Protein AF-A0A662TY19-F1 (afdb_monomer_lite)

Secondary structure (DSSP, 8-state):
--EEEEEESSHHHHHHHHHHHHHTT-EEEEEE--SS-HHHHHHHHHHHHHTT-SEEEEEEE-SS--HHHHHHHHHHHHHHH--TTEEEEEESS-HHHHHHT-HHHHHT--

Sequence (110 aa):
MRRIGFVVEEPSDEKIISEIVRRLGVQPDMRVVRGKNDRKIRVFAEMLLEGGCEKVVVVKDGDCLELEDVEEERNKIRSRLGLQGVEVCVVVDEIEAWLLADEKAISNYV

Foldseek 3Di:
DAEEEEEEADPVCVVLVCVVCVVVVYDYHYDYHHDDDLVVSLVVQVVSVVVPHQAYEYEEEQCQDDPVCQVVVQVVSCVSSVDPRYGYHYDNHDSVVVLVVDPVSVVPPD

pLDDT: mean 85.92, std 10.93, range [48.53, 96.75]

Radius of gyration: 14.12 Å; chains: 1; bounding box: 33×30×39 Å

Structure (mmCIF, N/CA/C/O backbone):
data_AF-A0A662TY19-F1
#
_entry.id   AF-A0A662TY19-F1
#
loop_
_atom_site.group_PDB
_atom_site.id
_atom_site.type_symbol
_atom_site.label_atom_id
_atom_site.label_alt_id
_atom_site.label_comp_id
_atom_site.label_asym_id
_atom_site.label_entity_id
_atom_site.label_seq_id
_atom_site.pdbx_PDB_ins_code
_atom_site.Cartn_x
_atom_site.Cartn_y
_atom_site.Cartn_z
_atom_site.occupancy
_atom_site.B_iso_or_equiv
_atom_site.auth_seq_id
_atom_site.auth_comp_id
_atom_site.auth_asym_id
_atom_site.auth_atom_id
_atom_site.pdbx_PDB_model_num
ATOM 1 N N . MET A 1 1 ? -22.075 0.996 1.502 1.00 60.50 1 MET A N 1
ATOM 2 C CA . MET A 1 1 ? -20.887 0.816 0.638 1.00 60.50 1 MET A CA 1
ATOM 3 C C . MET A 1 1 ? -19.717 0.474 1.531 1.00 60.50 1 MET A C 1
ATOM 5 O O . MET A 1 1 ? -19.623 1.074 2.595 1.00 60.50 1 MET A O 1
ATOM 9 N N . ARG A 1 2 ? -18.877 -0.481 1.125 1.00 72.94 2 ARG A N 1
ATOM 10 C CA . ARG A 1 2 ? -17.661 -0.813 1.874 1.00 72.94 2 ARG A CA 1
ATOM 11 C C . ARG A 1 2 ? -16.633 0.293 1.661 1.00 72.94 2 ARG A C 1
ATOM 13 O O . ARG A 1 2 ? -16.363 0.640 0.512 1.00 72.94 2 ARG A O 1
ATOM 20 N N . ARG A 1 3 ? -16.100 0.852 2.746 1.00 87.38 3 ARG A N 1
ATOM 21 C CA . ARG A 1 3 ? -15.014 1.840 2.697 1.00 87.38 3 ARG A CA 1
ATOM 22 C C . ARG A 1 3 ? -13.682 1.117 2.788 1.00 87.38 3 ARG A C 1
ATOM 24 O O . ARG A 1 3 ? -13.454 0.376 3.746 1.00 87.38 3 ARG A O 1
ATOM 31 N N . ILE A 1 4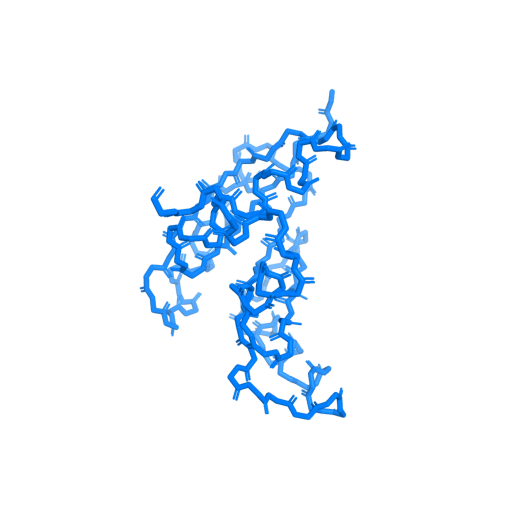 ? -12.834 1.318 1.785 1.00 94.06 4 ILE A N 1
ATOM 32 C CA . ILE A 1 4 ? -11.485 0.757 1.745 1.00 94.06 4 ILE A CA 1
ATOM 33 C C . ILE A 1 4 ? -10.506 1.923 1.807 1.00 94.06 4 ILE A C 1
ATOM 35 O O . ILE A 1 4 ? -10.572 2.844 0.993 1.00 94.06 4 ILE A O 1
ATOM 39 N N . GLY A 1 5 ? -9.623 1.883 2.798 1.00 96.44 5 GLY A N 1
ATOM 40 C CA . GLY A 1 5 ? -8.554 2.857 2.939 1.00 96.44 5 GLY A CA 1
ATOM 41 C C . GLY A 1 5 ? -7.356 2.466 2.086 1.00 96.44 5 GLY A C 1
ATOM 42 O O . GLY A 1 5 ? -7.053 1.283 1.950 1.00 96.44 5 GLY A O 1
ATOM 43 N N . PHE A 1 6 ? -6.653 3.448 1.545 1.00 96.56 6 PHE A N 1
ATOM 44 C CA . PHE A 1 6 ? -5.425 3.230 0.794 1.00 96.56 6 PHE A CA 1
ATOM 45 C C . PHE A 1 6 ? -4.321 4.129 1.330 1.00 96.56 6 PHE A C 1
ATOM 47 O O . PHE A 1 6 ? -4.542 5.313 1.595 1.00 96.56 6 PHE A O 1
ATOM 54 N N . VAL A 1 7 ? -3.128 3.562 1.474 1.00 96.19 7 VAL A N 1
ATOM 55 C CA . VAL A 1 7 ? -1.905 4.304 1.781 1.00 96.19 7 VAL A CA 1
ATOM 56 C C . VAL A 1 7 ? -0.938 4.094 0.624 1.00 96.19 7 VAL A C 1
ATOM 58 O O . VAL A 1 7 ? -0.593 2.951 0.342 1.00 96.19 7 VAL A O 1
ATOM 61 N N . VAL A 1 8 ? -0.535 5.171 -0.041 1.00 94.12 8 VAL A N 1
ATOM 62 C CA . VAL A 1 8 ? 0.323 5.149 -1.242 1.00 94.12 8 VAL A CA 1
ATOM 63 C C . VAL A 1 8 ? 1.556 6.035 -1.046 1.00 94.12 8 VAL A C 1
ATOM 65 O O . VAL A 1 8 ? 1.556 6.865 -0.129 1.00 94.12 8 VAL A O 1
ATOM 68 N N . GLU A 1 9 ? 2.607 5.869 -1.850 1.00 89.81 9 GLU A N 1
ATOM 69 C CA . GLU A 1 9 ? 3.877 6.582 -1.648 1.00 89.81 9 GLU A CA 1
ATOM 70 C C . GLU A 1 9 ? 3.840 7.988 -2.259 1.00 89.81 9 GLU A C 1
ATOM 72 O O . GLU A 1 9 ? 4.238 8.975 -1.622 1.00 89.81 9 GLU A O 1
ATOM 77 N N . GLU A 1 10 ? 3.269 8.100 -3.455 1.00 87.69 10 GLU A N 1
ATOM 78 C CA . GLU A 1 10 ? 3.322 9.314 -4.258 1.00 87.69 10 GLU A CA 1
ATOM 79 C C . GLU A 1 10 ? 1.937 9.866 -4.652 1.00 87.69 10 GLU A C 1
ATOM 81 O O . GLU A 1 10 ? 0.923 9.162 -4.658 1.00 87.69 10 GLU A O 1
ATOM 86 N N . PRO A 1 11 ? 1.834 11.175 -4.965 1.00 87.75 11 PRO A N 1
ATOM 87 C CA . PRO A 1 11 ? 0.592 11.753 -5.482 1.00 87.75 11 PRO A CA 1
ATOM 88 C C . PRO A 1 11 ? 0.157 11.189 -6.847 1.00 87.75 11 PRO A C 1
ATOM 90 O O . PRO A 1 11 ? -1.017 11.300 -7.206 1.00 87.75 11 PRO A O 1
ATOM 93 N N . SER A 1 12 ? 1.087 10.656 -7.640 1.00 86.00 12 SER A N 1
ATOM 94 C CA . SER A 1 12 ? 0.816 9.933 -8.890 1.00 86.00 12 SER A CA 1
ATOM 95 C C . SER A 1 12 ? 0.063 8.636 -8.605 1.00 86.00 12 SER A C 1
ATOM 97 O O . SER A 1 12 ? -1.029 8.451 -9.152 1.00 86.00 12 SER A O 1
ATOM 99 N N . ASP A 1 13 ? 0.559 7.820 -7.673 1.00 88.75 13 ASP A N 1
ATOM 100 C CA . ASP A 1 13 ? -0.108 6.603 -7.195 1.00 88.75 13 ASP A CA 1
ATOM 101 C C . ASP A 1 13 ? -1.537 6.885 -6.759 1.00 88.75 13 ASP A C 1
ATOM 103 O O . ASP A 1 13 ? -2.459 6.141 -7.090 1.00 88.75 13 ASP A O 1
ATOM 107 N N . GLU A 1 14 ? -1.747 7.990 -6.033 1.00 91.69 14 GLU A N 1
ATOM 108 C CA . GLU A 1 14 ? -3.075 8.365 -5.559 1.00 91.69 14 GLU A CA 1
ATOM 109 C C . GLU A 1 14 ? -4.058 8.489 -6.724 1.00 91.69 14 GLU A C 1
ATOM 111 O O . GLU A 1 14 ? -5.168 7.958 -6.665 1.00 91.69 14 GLU A O 1
ATOM 116 N N . LYS A 1 15 ? -3.651 9.166 -7.800 1.00 88.25 15 LYS A N 1
ATOM 117 C CA . LYS A 1 15 ? -4.495 9.356 -8.983 1.00 88.25 15 LYS A CA 1
ATOM 118 C C . LYS A 1 15 ? -4.772 8.030 -9.684 1.00 88.25 15 LYS A C 1
ATOM 120 O O . LYS A 1 15 ? -5.921 7.770 -10.039 1.00 88.25 15 LYS A O 1
ATOM 125 N N . ILE A 1 16 ? -3.744 7.200 -9.857 1.00 87.56 16 ILE A N 1
ATOM 126 C CA . ILE A 1 16 ? -3.836 5.923 -10.576 1.00 87.56 16 ILE A CA 1
ATOM 127 C C . ILE A 1 16 ? -4.728 4.946 -9.808 1.00 87.56 16 ILE A C 1
ATOM 129 O O . ILE A 1 16 ? -5.714 4.440 -10.347 1.00 87.56 16 ILE A O 1
ATOM 133 N N . ILE A 1 17 ? -4.440 4.742 -8.523 1.00 90.19 17 ILE A N 1
ATOM 134 C CA . ILE A 1 17 ? -5.212 3.859 -7.648 1.00 90.19 17 ILE A CA 1
ATOM 135 C C . ILE A 1 17 ? -6.647 4.370 -7.498 1.00 90.19 17 ILE A C 1
ATOM 137 O O . ILE A 1 17 ? -7.581 3.575 -7.591 1.00 90.19 17 ILE A O 1
ATOM 141 N N . SER A 1 18 ? -6.859 5.680 -7.338 1.00 90.12 18 SER A N 1
ATOM 142 C CA . SER A 1 18 ? -8.210 6.248 -7.257 1.00 90.12 18 SER A CA 1
ATOM 143 C C . SER A 1 18 ? -9.029 5.952 -8.515 1.00 90.12 18 SER A C 1
ATOM 145 O O . SER A 1 18 ? -10.171 5.508 -8.403 1.00 90.12 18 SER A O 1
ATOM 147 N N . GLU A 1 19 ? -8.456 6.105 -9.712 1.00 88.38 19 GLU A N 1
ATOM 148 C CA . GLU A 1 19 ? -9.150 5.790 -10.967 1.00 88.38 19 GLU A CA 1
ATOM 149 C C . GLU A 1 19 ? -9.482 4.293 -11.085 1.00 88.38 19 GLU A C 1
ATOM 151 O O . GLU A 1 19 ? -10.628 3.937 -11.377 1.00 88.38 19 GLU A O 1
ATOM 156 N N . ILE A 1 20 ? -8.522 3.406 -10.792 1.00 87.56 20 ILE A N 1
ATOM 157 C CA . ILE A 1 20 ? -8.732 1.947 -10.815 1.00 87.56 20 ILE A CA 1
ATOM 158 C C . ILE A 1 20 ? -9.867 1.560 -9.861 1.00 87.56 20 ILE A C 1
ATOM 160 O O . ILE A 1 20 ? -10.826 0.889 -10.246 1.00 87.56 20 ILE A O 1
ATOM 164 N N . VAL A 1 21 ? -9.790 2.016 -8.613 1.00 89.38 21 VAL A N 1
ATOM 165 C CA . VAL A 1 21 ? -10.732 1.653 -7.549 1.00 89.38 21 VAL A CA 1
ATOM 166 C C . VAL A 1 21 ? -12.128 2.224 -7.827 1.00 89.38 21 VAL A C 1
ATOM 168 O O . VAL A 1 21 ? -13.129 1.534 -7.610 1.00 89.38 21 VAL A O 1
ATOM 171 N N . ARG A 1 22 ? -12.219 3.432 -8.401 1.00 85.56 22 ARG A N 1
ATOM 172 C CA . ARG A 1 22 ? -13.496 4.018 -8.842 1.00 85.56 22 ARG A CA 1
ATOM 173 C C . ARG A 1 22 ? -14.146 3.219 -9.966 1.00 85.56 22 ARG A C 1
ATOM 175 O O . ARG A 1 22 ? -15.358 3.010 -9.912 1.00 85.56 22 ARG A O 1
ATOM 182 N N . ARG A 1 23 ? -13.379 2.729 -10.948 1.00 87.44 23 ARG A N 1
ATOM 183 C CA . ARG A 1 23 ? -13.908 1.849 -12.013 1.00 87.44 23 ARG A CA 1
ATOM 184 C C . ARG A 1 23 ? -14.431 0.521 -11.474 1.00 87.44 23 ARG A C 1
ATOM 186 O O . ARG A 1 23 ? -15.360 -0.040 -12.046 1.00 87.44 23 ARG A O 1
ATOM 193 N N . LEU A 1 24 ? -13.886 0.055 -10.352 1.00 88.00 24 LEU A N 1
ATOM 194 C CA . LEU A 1 24 ? -14.366 -1.124 -9.630 1.00 88.00 24 LEU A CA 1
ATOM 195 C C . LEU A 1 24 ? -15.580 -0.838 -8.722 1.00 88.00 24 LEU A C 1
ATOM 197 O O . LEU A 1 24 ? -16.059 -1.743 -8.041 1.00 88.00 24 LEU A O 1
ATOM 201 N N . GLY A 1 25 ? -16.097 0.397 -8.696 1.00 87.44 25 GLY A N 1
ATOM 202 C CA . GLY A 1 25 ? -17.263 0.777 -7.890 1.00 87.44 25 GLY A CA 1
ATOM 203 C C . GLY A 1 25 ? -16.981 0.885 -6.387 1.00 87.44 25 GLY A C 1
ATOM 204 O O . GLY A 1 25 ? -17.910 0.852 -5.578 1.00 87.44 25 GLY A O 1
ATOM 205 N N . VAL A 1 26 ? -15.710 1.003 -6.000 1.00 87.88 26 VAL A N 1
ATOM 206 C CA . VAL A 1 26 ? -15.278 1.166 -4.609 1.00 87.88 26 VAL A CA 1
ATOM 207 C C . VAL A 1 26 ? -14.994 2.644 -4.341 1.00 87.88 26 VAL A C 1
ATOM 209 O O . VAL A 1 26 ? -14.485 3.360 -5.201 1.00 87.88 26 VAL A O 1
ATOM 212 N N . GLN A 1 27 ? -15.333 3.114 -3.138 1.00 85.69 27 GLN A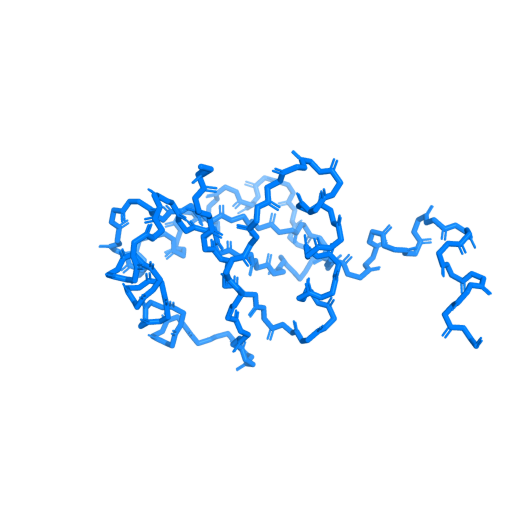 N 1
ATOM 213 C CA . GLN A 1 27 ? -14.994 4.461 -2.683 1.00 85.69 27 GLN A CA 1
ATOM 214 C C . GLN A 1 27 ? -13.692 4.409 -1.867 1.00 85.69 27 GLN A C 1
ATOM 216 O O . GLN A 1 27 ? -13.711 3.835 -0.772 1.00 85.69 27 GLN A O 1
ATOM 221 N N . PRO A 1 28 ? -12.579 4.961 -2.385 1.00 91.62 28 PRO A N 1
ATOM 222 C CA . PRO A 1 28 ? -11.305 4.948 -1.681 1.00 91.62 28 PRO A CA 1
ATOM 223 C C . PRO A 1 28 ? -11.185 6.104 -0.677 1.00 91.62 28 PRO A C 1
ATOM 225 O O . PRO A 1 28 ? -11.482 7.250 -1.015 1.00 91.62 28 PRO A O 1
ATOM 228 N N . ASP A 1 29 ? -10.666 5.815 0.518 1.00 95.12 29 ASP A N 1
ATOM 229 C CA . ASP A 1 29 ? -10.150 6.828 1.448 1.00 95.12 29 ASP A CA 1
ATOM 230 C C . ASP A 1 29 ? -8.614 6.862 1.346 1.00 95.12 29 ASP A C 1
ATOM 232 O O . ASP A 1 29 ? -7.932 5.962 1.836 1.00 95.12 29 ASP A O 1
ATOM 236 N N . MET A 1 30 ? -8.061 7.883 0.686 1.00 95.31 30 MET A N 1
ATOM 237 C CA . MET A 1 30 ? -6.636 7.936 0.324 1.00 95.31 30 MET A CA 1
ATOM 238 C C . MET A 1 30 ? -5.770 8.654 1.372 1.00 95.31 30 MET A C 1
ATOM 240 O O . MET A 1 30 ? -6.148 9.687 1.938 1.00 95.31 30 MET A O 1
ATOM 244 N N . ARG A 1 31 ? -4.553 8.144 1.585 1.00 96.25 31 ARG A N 1
ATOM 245 C CA . ARG A 1 31 ? -3.460 8.805 2.310 1.00 96.25 31 ARG A CA 1
ATOM 246 C C . ARG A 1 31 ? -2.162 8.657 1.524 1.00 96.25 31 ARG A C 1
ATOM 248 O O . ARG A 1 31 ? -1.777 7.550 1.176 1.00 96.25 31 ARG A O 1
ATOM 255 N N . VAL A 1 32 ? -1.467 9.769 1.302 1.00 94.06 32 VAL A N 1
ATOM 256 C CA . VAL A 1 32 ? -0.168 9.784 0.615 1.00 94.06 32 VAL A CA 1
ATOM 257 C C . VAL A 1 32 ? 0.955 9.919 1.637 1.00 94.06 32 VAL A C 1
ATOM 259 O O . VAL A 1 32 ? 0.925 10.809 2.495 1.00 94.06 32 VAL A O 1
ATOM 262 N N . VAL A 1 33 ? 1.962 9.054 1.540 1.00 91.06 33 VAL A N 1
ATOM 263 C CA . VAL A 1 33 ? 3.144 9.039 2.403 1.00 91.06 33 VAL A CA 1
ATOM 264 C C . VAL A 1 33 ? 4.389 9.183 1.560 1.00 91.06 33 VAL A C 1
ATOM 266 O O . VAL A 1 33 ? 4.951 8.204 1.096 1.00 91.06 33 VAL A O 1
ATOM 269 N N . ARG A 1 34 ? 4.889 10.415 1.461 1.00 81.56 34 ARG A N 1
ATOM 270 C CA . ARG A 1 34 ? 6.153 10.661 0.765 1.00 81.56 34 ARG A CA 1
ATOM 271 C C . ARG A 1 34 ? 7.300 9.899 1.435 1.00 81.56 34 ARG A C 1
ATOM 273 O O . ARG A 1 34 ? 7.636 10.181 2.595 1.00 81.56 34 ARG A O 1
ATOM 280 N N . GLY A 1 35 ? 7.910 9.002 0.667 1.00 71.62 35 GLY A N 1
ATOM 281 C CA . GLY A 1 35 ? 9.065 8.193 1.042 1.00 71.62 35 GLY A CA 1
ATOM 282 C C . GLY A 1 35 ? 8.740 6.947 1.873 1.00 71.62 35 GLY A C 1
ATOM 283 O O . GLY A 1 35 ? 7.665 6.793 2.452 1.00 71.62 35 GLY A O 1
ATOM 284 N N . LYS A 1 36 ? 9.742 6.072 2.005 1.00 73.50 36 LYS A N 1
ATOM 285 C CA . LYS A 1 36 ? 9.639 4.737 2.619 1.00 73.50 36 LYS A CA 1
ATOM 286 C C . LYS A 1 36 ? 9.631 4.786 4.154 1.00 73.50 36 LYS A C 1
ATOM 288 O O . LYS A 1 36 ? 10.556 4.329 4.819 1.00 73.50 36 LYS A O 1
ATOM 293 N N . ASN A 1 37 ? 8.600 5.403 4.738 1.00 87.06 37 ASN A N 1
ATOM 294 C CA . ASN A 1 37 ? 8.470 5.574 6.188 1.00 87.06 37 ASN A CA 1
ATOM 295 C C . ASN A 1 37 ? 7.358 4.697 6.781 1.00 87.06 37 ASN A C 1
ATOM 297 O O . ASN A 1 37 ? 6.214 5.135 6.939 1.00 87.06 37 ASN A O 1
ATOM 301 N N . ASP A 1 38 ? 7.730 3.485 7.192 1.00 88.31 38 ASP A N 1
ATOM 302 C CA . ASP A 1 38 ? 6.821 2.480 7.763 1.00 88.31 38 ASP A CA 1
ATOM 303 C C . ASP A 1 38 ? 6.044 2.998 8.983 1.00 88.31 38 ASP A C 1
ATOM 305 O O . ASP A 1 38 ? 4.870 2.676 9.165 1.00 88.31 38 ASP A O 1
ATOM 309 N N . ARG A 1 39 ? 6.647 3.879 9.796 1.00 91.06 39 ARG A N 1
ATOM 310 C CA . ARG A 1 39 ? 5.967 4.481 10.952 1.00 91.06 39 ARG A CA 1
ATOM 311 C C . ARG A 1 39 ? 4.817 5.391 10.523 1.00 91.06 39 ARG A C 1
ATOM 313 O O . ARG A 1 39 ? 3.754 5.345 11.134 1.00 91.06 39 ARG A O 1
ATOM 320 N N . LYS A 1 40 ? 5.015 6.223 9.497 1.00 92.31 40 LYS A N 1
ATOM 321 C CA . LYS A 1 40 ? 3.946 7.088 8.970 1.00 92.31 40 LYS A CA 1
ATOM 322 C C . LYS A 1 40 ? 2.846 6.270 8.306 1.00 92.31 40 LYS A C 1
ATOM 324 O O . LYS A 1 40 ? 1.675 6.556 8.528 1.00 92.31 40 LYS A O 1
ATOM 329 N N . ILE A 1 41 ? 3.226 5.247 7.542 1.00 94.12 41 ILE A N 1
ATOM 330 C CA . ILE A 1 41 ? 2.278 4.326 6.903 1.00 94.12 41 ILE A CA 1
ATOM 331 C C . ILE A 1 41 ? 1.393 3.676 7.956 1.00 94.12 41 ILE A C 1
ATOM 333 O O . ILE A 1 41 ? 0.172 3.700 7.829 1.00 94.12 41 ILE A O 1
ATOM 337 N N . ARG A 1 42 ? 2.003 3.169 9.031 1.00 95.00 42 ARG A N 1
ATOM 338 C CA . ARG A 1 42 ? 1.275 2.579 10.149 1.00 95.00 42 ARG A CA 1
ATOM 339 C C . ARG A 1 42 ? 0.270 3.555 10.764 1.00 95.00 42 ARG A C 1
ATOM 341 O O . ARG A 1 42 ? -0.891 3.193 10.899 1.00 95.00 42 ARG A O 1
ATOM 348 N N . VAL A 1 43 ? 0.691 4.782 11.084 1.00 95.62 43 VAL A N 1
ATOM 349 C CA . VAL A 1 43 ? -0.200 5.803 11.670 1.00 95.62 43 VAL A CA 1
ATOM 350 C C . VAL A 1 43 ? -1.387 6.090 10.751 1.00 95.62 43 VAL A C 1
ATOM 352 O O . VAL A 1 43 ? -2.524 6.144 11.206 1.00 95.62 43 VAL A O 1
ATOM 355 N N . PHE A 1 44 ? -1.156 6.244 9.447 1.00 96.31 44 PHE A N 1
ATOM 356 C CA . PHE A 1 44 ? -2.254 6.489 8.517 1.00 96.31 44 PHE A CA 1
ATOM 357 C C . PHE A 1 44 ? -3.175 5.285 8.345 1.00 96.31 44 PHE A C 1
ATOM 359 O O . PHE A 1 44 ? -4.385 5.475 8.235 1.00 96.31 44 PHE A O 1
ATOM 366 N N . ALA A 1 45 ? -2.636 4.067 8.359 1.00 95.81 45 ALA A N 1
ATOM 367 C CA . ALA A 1 45 ? -3.442 2.856 8.331 1.00 95.81 45 ALA A CA 1
ATOM 368 C C . ALA A 1 45 ? -4.330 2.740 9.583 1.00 95.81 45 ALA A C 1
ATOM 370 O O . ALA A 1 45 ? -5.525 2.488 9.447 1.00 95.81 45 ALA A O 1
ATOM 371 N N . GLU A 1 46 ? -3.788 3.008 10.776 1.00 96.50 46 GLU A N 1
ATOM 372 C CA . GLU A 1 46 ? -4.560 3.084 12.028 1.00 96.50 46 GLU A CA 1
ATOM 373 C C . GLU A 1 46 ? -5.677 4.137 11.918 1.00 96.50 46 GLU A C 1
ATOM 375 O O . GLU A 1 46 ? -6.843 3.812 12.128 1.00 96.50 46 GLU A O 1
ATOM 380 N N . MET A 1 47 ? -5.362 5.358 11.468 1.00 96.62 47 MET A N 1
ATOM 381 C CA . MET A 1 47 ? -6.360 6.424 11.286 1.00 96.62 47 MET A CA 1
ATOM 382 C C . MET A 1 47 ? -7.484 6.046 10.309 1.00 96.62 47 MET A C 1
ATOM 384 O O . MET A 1 47 ? -8.630 6.453 10.496 1.00 96.62 47 MET A O 1
ATOM 388 N N . LEU A 1 48 ? -7.173 5.315 9.235 1.00 96.75 48 LEU A N 1
ATOM 389 C CA . LEU A 1 48 ? -8.168 4.872 8.256 1.00 96.75 48 LEU A CA 1
ATOM 390 C C . LEU A 1 48 ? -9.092 3.797 8.842 1.00 96.75 48 LEU A C 1
ATOM 392 O O . LEU A 1 48 ? -10.308 3.868 8.643 1.00 96.75 48 LEU A O 1
ATOM 396 N N . LEU A 1 49 ? -8.533 2.842 9.592 1.00 95.31 49 LEU A N 1
ATOM 397 C CA . LEU A 1 49 ? -9.295 1.811 10.302 1.00 95.31 49 LEU A CA 1
ATOM 398 C C . LEU A 1 49 ? -10.207 2.432 11.371 1.00 95.31 49 LEU A C 1
ATOM 400 O O . LEU A 1 49 ? -11.410 2.180 11.373 1.00 95.31 49 LEU A O 1
ATOM 404 N N . GLU A 1 50 ? -9.668 3.306 12.224 1.00 95.56 50 GLU A N 1
ATOM 405 C CA . GLU A 1 50 ? -10.433 4.045 13.242 1.00 95.56 50 GLU A CA 1
ATOM 406 C C . GLU A 1 50 ? -11.500 4.951 12.618 1.00 95.56 50 GLU A C 1
ATOM 408 O O . GLU A 1 50 ? -12.587 5.129 13.167 1.00 95.56 50 GLU A O 1
ATOM 413 N N . GLY A 1 51 ? -11.218 5.482 11.427 1.00 93.88 51 GLY A N 1
ATOM 414 C CA . GLY A 1 51 ? -12.158 6.259 10.633 1.00 93.88 51 GLY A CA 1
ATOM 415 C C . GLY A 1 51 ? -13.310 5.442 10.044 1.00 93.88 51 GLY A C 1
ATOM 416 O O . GLY A 1 51 ? -14.189 6.040 9.421 1.00 93.88 51 GLY A O 1
ATOM 417 N N . GLY A 1 52 ? -13.328 4.115 10.205 1.00 92.62 52 GLY A N 1
ATOM 418 C CA . GLY A 1 52 ? -14.399 3.227 9.748 1.00 92.62 52 GLY A CA 1
ATOM 419 C C . GLY A 1 52 ? -14.149 2.537 8.404 1.00 92.62 52 GLY A C 1
ATOM 420 O O . GLY A 1 52 ? -15.109 2.068 7.791 1.00 92.62 52 GLY A O 1
ATOM 421 N N . CYS A 1 53 ? -12.903 2.479 7.920 1.00 94.25 53 CYS A N 1
ATOM 422 C CA . CYS A 1 53 ? -12.563 1.604 6.795 1.00 94.25 53 CYS A CA 1
ATOM 423 C C . CYS A 1 53 ? -12.601 0.136 7.241 1.00 94.25 53 CYS A C 1
ATOM 425 O O . CYS A 1 53 ? -12.020 -0.221 8.262 1.00 94.25 53 CYS A O 1
ATOM 427 N N . GLU A 1 54 ? -13.234 -0.731 6.449 1.00 91.75 54 GLU A N 1
ATOM 428 C CA . GLU A 1 54 ? -13.305 -2.176 6.732 1.00 91.75 54 GLU A CA 1
ATOM 429 C C . GLU A 1 54 ? -11.958 -2.874 6.503 1.00 91.75 54 GLU A C 1
ATOM 431 O O . GLU A 1 54 ? -11.654 -3.896 7.119 1.00 91.75 54 GLU A O 1
ATOM 436 N N . LYS A 1 55 ? -11.165 -2.329 5.578 1.00 93.69 55 LYS A N 1
ATOM 437 C CA . LYS A 1 55 ? -9.840 -2.814 5.206 1.00 93.69 55 LYS A CA 1
ATOM 438 C C . LYS A 1 55 ? -8.988 -1.637 4.746 1.00 93.69 55 LYS A C 1
ATOM 440 O O . LYS A 1 55 ? -9.514 -0.688 4.160 1.00 93.69 55 LYS A O 1
ATOM 445 N N . VAL A 1 56 ? -7.684 -1.717 4.981 1.00 96.50 56 VAL A N 1
ATOM 446 C CA . VAL A 1 56 ? -6.696 -0.781 4.438 1.00 96.50 56 VAL A CA 1
ATOM 447 C C . VAL A 1 56 ? -5.731 -1.533 3.533 1.00 96.50 56 VAL A C 1
ATOM 449 O O . VAL A 1 56 ? -5.279 -2.622 3.878 1.00 96.50 56 VAL A O 1
ATOM 452 N N . VAL A 1 57 ? -5.414 -0.961 2.377 1.00 96.12 57 VAL A N 1
ATOM 453 C CA . VAL A 1 57 ? -4.402 -1.471 1.451 1.00 96.12 57 VAL A CA 1
ATOM 454 C C . VAL A 1 57 ? -3.237 -0.492 1.429 1.00 96.12 57 VAL A C 1
ATOM 456 O O . VAL A 1 57 ? -3.396 0.674 1.082 1.00 96.12 57 VAL A O 1
ATOM 459 N N . VAL A 1 58 ? -2.060 -0.961 1.819 1.00 95.31 58 VAL A N 1
ATOM 460 C CA . VAL A 1 58 ? -0.808 -0.226 1.651 1.00 95.31 58 VAL A CA 1
ATOM 461 C C . VAL A 1 58 ? -0.231 -0.632 0.307 1.00 95.31 58 VAL A C 1
ATOM 463 O O . VAL A 1 58 ? 0.036 -1.815 0.103 1.00 95.31 58 VAL A O 1
ATOM 466 N N . VAL A 1 59 ? -0.059 0.326 -0.595 1.00 92.88 59 VAL A N 1
ATOM 467 C CA . VAL A 1 59 ? 0.569 0.105 -1.897 1.00 92.88 59 VAL A CA 1
ATOM 468 C C . VAL A 1 59 ? 2.001 0.620 -1.839 1.00 92.88 59 VAL A C 1
ATOM 470 O O . VAL A 1 59 ? 2.255 1.695 -1.294 1.00 92.88 59 VAL A O 1
ATOM 473 N N . LYS A 1 60 ? 2.927 -0.197 -2.329 1.00 88.94 60 LYS A N 1
ATOM 474 C CA . LYS A 1 60 ? 4.366 0.038 -2.295 1.00 88.94 60 LYS A CA 1
ATOM 475 C C . LYS A 1 60 ? 4.970 -0.306 -3.635 1.00 88.94 60 LYS A C 1
ATOM 477 O O . LYS A 1 60 ? 4.657 -1.374 -4.158 1.00 88.94 60 LYS A O 1
ATOM 482 N N . ASP A 1 61 ? 5.863 0.538 -4.118 1.00 86.62 61 ASP A N 1
ATOM 483 C CA . ASP A 1 61 ? 6.696 0.175 -5.251 1.00 86.62 61 ASP A CA 1
ATOM 484 C C . ASP A 1 61 ? 7.747 -0.843 -4.818 1.00 86.62 61 ASP A C 1
ATOM 486 O O . ASP A 1 61 ? 8.240 -0.846 -3.683 1.00 86.62 61 ASP A O 1
ATOM 490 N N . GLY A 1 62 ? 8.017 -1.764 -5.728 1.00 81.00 62 GLY A N 1
ATOM 491 C CA . GLY A 1 62 ? 8.967 -2.844 -5.572 1.00 81.00 62 GLY A CA 1
ATOM 492 C C . GLY A 1 62 ? 10.361 -2.448 -6.028 1.00 81.00 62 GLY A C 1
ATOM 493 O O . GLY A 1 62 ? 11.283 -3.195 -5.763 1.00 81.00 62 GLY A O 1
ATOM 494 N N . ASP A 1 63 ? 10.552 -1.299 -6.681 1.00 81.19 63 ASP A N 1
ATOM 495 C CA . ASP A 1 63 ? 11.849 -0.882 -7.232 1.00 81.19 63 ASP A CA 1
ATOM 496 C C . ASP A 1 63 ? 12.484 -1.952 -8.152 1.00 81.19 63 ASP A C 1
ATOM 498 O O . ASP A 1 63 ? 13.691 -2.201 -8.079 1.00 81.19 63 ASP A O 1
ATOM 502 N N . CYS A 1 64 ? 11.685 -2.591 -9.017 1.00 78.81 64 CYS A N 1
ATOM 503 C CA . CYS A 1 64 ? 12.115 -3.698 -9.888 1.00 78.81 64 CYS A CA 1
ATOM 504 C C . CYS A 1 64 ? 12.521 -4.968 -9.114 1.00 78.81 64 CYS A C 1
ATOM 506 O O . CYS A 1 64 ? 13.516 -5.619 -9.445 1.00 78.81 64 CYS A O 1
ATOM 508 N N . LEU A 1 65 ? 11.769 -5.322 -8.067 1.00 82.50 65 LEU A N 1
ATOM 509 C CA . LEU A 1 65 ? 11.931 -6.613 -7.394 1.00 82.50 65 LEU A CA 1
ATOM 510 C C . LEU A 1 65 ? 11.629 -7.760 -8.359 1.00 82.50 65 LEU A C 1
ATOM 512 O O . LEU A 1 65 ? 10.696 -7.691 -9.156 1.00 82.50 65 LEU A O 1
ATOM 516 N N . GLU A 1 66 ? 12.353 -8.867 -8.224 1.00 85.69 66 GLU A N 1
ATOM 517 C CA . GLU A 1 66 ? 11.968 -10.101 -8.899 1.00 85.69 66 GLU A CA 1
ATOM 518 C C . GLU A 1 66 ? 10.672 -10.646 -8.283 1.00 85.69 66 GLU A C 1
ATOM 520 O O . GLU A 1 66 ? 10.423 -10.520 -7.081 1.00 85.69 66 GLU A O 1
ATOM 525 N N . LEU A 1 67 ? 9.836 -11.298 -9.098 1.00 81.12 67 LEU A N 1
ATOM 526 C CA . LEU A 1 67 ? 8.542 -11.838 -8.648 1.00 81.12 67 LEU A CA 1
ATOM 527 C C . LEU A 1 67 ? 8.669 -12.783 -7.444 1.00 81.12 67 LEU A C 1
ATOM 529 O O . LEU A 1 67 ? 7.756 -12.867 -6.622 1.00 81.12 67 LEU A O 1
ATOM 533 N N . GLU A 1 68 ? 9.793 -13.490 -7.351 1.00 86.44 68 GLU A N 1
ATOM 534 C CA . GLU A 1 68 ? 10.104 -14.421 -6.266 1.00 86.44 68 GLU A CA 1
ATOM 535 C C . GLU A 1 68 ? 10.315 -13.696 -4.921 1.00 86.44 68 GLU A C 1
ATOM 537 O O . GLU A 1 68 ? 9.981 -14.247 -3.870 1.00 86.44 68 GLU A O 1
ATOM 542 N N . ASP A 1 69 ? 10.762 -12.436 -4.952 1.00 89.31 69 ASP A N 1
ATOM 543 C CA . ASP A 1 69 ? 11.084 -11.629 -3.770 1.00 89.31 69 ASP A CA 1
ATOM 544 C C . ASP A 1 69 ? 9.890 -10.799 -3.258 1.00 89.31 69 ASP A C 1
ATOM 546 O O . ASP A 1 69 ? 9.855 -10.383 -2.094 1.00 89.31 69 ASP A O 1
ATOM 550 N N . VAL A 1 70 ? 8.871 -10.587 -4.101 1.00 89.00 70 VAL A N 1
ATOM 551 C CA . VAL A 1 70 ? 7.665 -9.793 -3.788 1.00 89.00 70 VAL A CA 1
ATOM 552 C C . VAL A 1 70 ? 6.969 -10.288 -2.520 1.00 89.00 70 VAL A C 1
ATOM 554 O O . VAL A 1 70 ? 6.541 -9.496 -1.677 1.00 89.00 70 VAL A O 1
ATOM 557 N N . GLU A 1 71 ? 6.846 -11.606 -2.367 1.00 90.19 71 GLU A N 1
ATOM 558 C CA . GLU A 1 71 ? 6.180 -12.214 -1.215 1.00 90.19 71 GLU A CA 1
ATOM 559 C C . GLU A 1 71 ? 6.968 -11.977 0.081 1.00 90.19 71 GLU A C 1
ATOM 561 O O . GLU A 1 71 ? 6.382 -11.691 1.132 1.00 90.19 71 GLU A O 1
ATOM 566 N N . GLU A 1 72 ? 8.297 -12.064 0.018 1.00 92.12 72 GLU A N 1
ATOM 567 C CA . GLU A 1 72 ? 9.162 -11.810 1.166 1.00 92.12 72 GLU A CA 1
ATOM 568 C C . GLU A 1 72 ? 9.068 -10.343 1.599 1.00 92.12 72 GLU A C 1
ATOM 570 O O . GLU A 1 72 ? 8.869 -10.062 2.786 1.00 92.12 72 GLU A O 1
ATOM 575 N N . GLU A 1 73 ? 9.137 -9.407 0.649 1.00 90.75 73 GLU A N 1
ATOM 576 C CA . GLU A 1 73 ? 9.042 -7.978 0.947 1.00 90.75 73 GLU A CA 1
ATOM 577 C C . GLU A 1 73 ? 7.661 -7.605 1.496 1.00 90.75 73 GLU A C 1
ATOM 579 O O . GLU A 1 73 ? 7.548 -6.932 2.528 1.00 90.75 73 GLU A O 1
ATOM 584 N N . ARG A 1 74 ? 6.592 -8.150 0.904 1.00 92.31 74 ARG A N 1
ATOM 585 C CA . ARG A 1 74 ? 5.227 -7.998 1.421 1.00 92.31 74 ARG A CA 1
ATOM 586 C C . ARG A 1 74 ? 5.130 -8.434 2.883 1.00 92.31 74 ARG A C 1
ATOM 588 O O . ARG A 1 74 ? 4.551 -7.721 3.710 1.00 92.31 74 ARG A O 1
ATOM 595 N N . ASN A 1 75 ? 5.705 -9.588 3.220 1.00 92.56 75 ASN A N 1
ATOM 596 C CA . ASN A 1 75 ? 5.678 -10.122 4.580 1.00 92.56 75 ASN A CA 1
ATOM 597 C C . ASN A 1 75 ? 6.532 -9.293 5.549 1.00 92.56 75 ASN A C 1
ATOM 599 O O . ASN A 1 75 ? 6.090 -9.036 6.675 1.00 92.56 75 ASN A O 1
ATOM 603 N N . LYS A 1 76 ? 7.699 -8.801 5.115 1.00 91.94 76 LYS A N 1
ATOM 604 C CA . LYS A 1 76 ? 8.531 -7.871 5.895 1.00 91.94 76 LYS A CA 1
ATOM 605 C C . LYS A 1 76 ? 7.747 -6.618 6.258 1.00 91.94 76 LYS A C 1
ATOM 607 O O . LYS A 1 76 ? 7.627 -6.305 7.443 1.00 91.94 76 LYS A O 1
ATOM 612 N N . ILE A 1 77 ? 7.150 -5.943 5.281 1.00 91.19 77 ILE A N 1
ATOM 613 C CA . ILE A 1 77 ? 6.375 -4.717 5.507 1.00 91.19 77 ILE A CA 1
ATOM 614 C C . ILE A 1 77 ? 5.182 -5.006 6.419 1.00 91.19 77 ILE A C 1
ATOM 616 O O . ILE A 1 77 ? 4.995 -4.328 7.431 1.00 91.19 77 ILE A O 1
ATOM 620 N N . ARG A 1 78 ? 4.418 -6.066 6.136 1.00 92.94 78 ARG A N 1
ATOM 62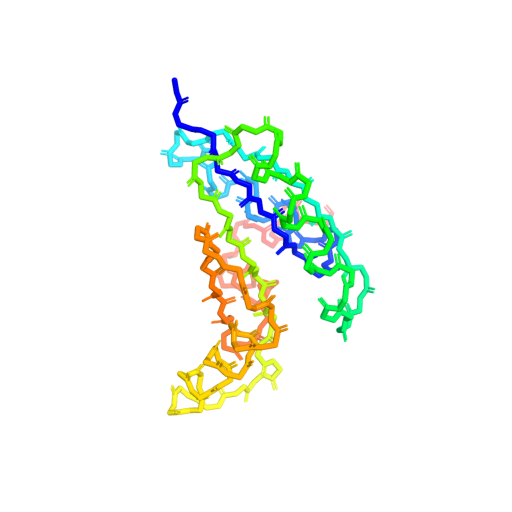1 C CA . ARG A 1 78 ? 3.271 -6.466 6.963 1.00 92.94 78 ARG A CA 1
ATOM 622 C C . ARG A 1 78 ? 3.671 -6.697 8.423 1.00 92.94 78 ARG A C 1
ATOM 624 O O . ARG A 1 78 ? 2.966 -6.247 9.327 1.00 92.94 78 ARG A O 1
ATOM 631 N N . SER A 1 79 ? 4.808 -7.355 8.657 1.00 92.75 79 SER A N 1
ATOM 632 C CA . SER A 1 79 ? 5.331 -7.605 10.004 1.00 92.75 79 SER A CA 1
ATOM 633 C C . SER A 1 79 ? 5.709 -6.313 10.738 1.00 92.75 79 SER A C 1
ATOM 635 O O . SER A 1 79 ? 5.418 -6.178 11.925 1.00 92.75 79 SER A O 1
ATOM 637 N N . ARG A 1 80 ? 6.287 -5.332 10.028 1.00 92.06 80 ARG A N 1
ATOM 638 C CA . ARG A 1 80 ? 6.669 -4.024 10.588 1.00 92.06 80 ARG A CA 1
ATOM 639 C C . ARG A 1 80 ? 5.458 -3.160 10.923 1.00 92.06 80 ARG A C 1
ATOM 641 O O . ARG A 1 80 ? 5.487 -2.434 11.915 1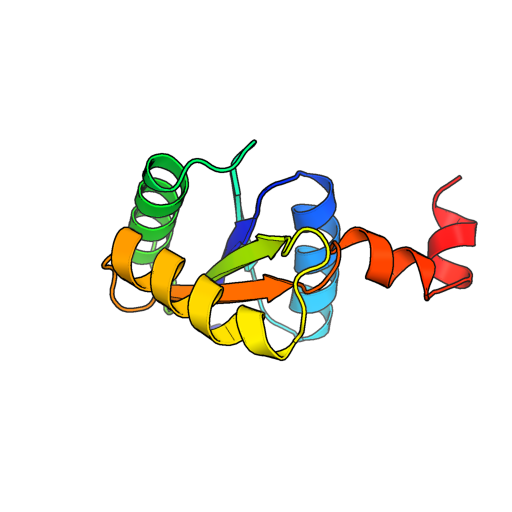.00 92.06 80 ARG A O 1
ATOM 648 N N . LEU A 1 81 ? 4.402 -3.237 10.112 1.00 92.69 81 LEU A N 1
ATOM 649 C CA . LEU A 1 81 ? 3.148 -2.535 10.382 1.00 92.69 81 LEU A CA 1
ATOM 650 C C . LEU A 1 81 ? 2.442 -3.134 11.603 1.00 92.69 81 LEU A C 1
ATOM 652 O O . LEU A 1 81 ? 2.019 -2.387 12.482 1.00 92.69 81 LEU A O 1
ATOM 656 N N . GLY A 1 82 ? 2.354 -4.467 11.686 1.00 92.19 82 GLY A N 1
ATOM 657 C CA . GLY A 1 82 ? 1.802 -5.164 12.854 1.00 92.19 82 GLY A CA 1
ATOM 658 C C . GLY A 1 82 ? 0.309 -4.906 13.096 1.00 92.19 82 GLY A C 1
ATOM 659 O O . GLY A 1 82 ? -0.150 -4.999 14.232 1.00 92.19 82 GLY A O 1
ATOM 660 N N . LEU A 1 83 ? -0.444 -4.564 12.047 1.00 90.50 83 LEU A N 1
ATOM 661 C CA . LEU A 1 83 ? -1.864 -4.217 12.117 1.00 90.50 83 LEU A CA 1
ATOM 662 C C . LEU A 1 83 ? -2.746 -5.328 11.543 1.00 90.50 83 LEU A C 1
ATOM 664 O O . LEU A 1 83 ? -2.425 -5.936 10.521 1.00 90.50 83 LEU A O 1
ATOM 668 N N . GLN A 1 84 ? -3.895 -5.560 12.178 1.00 91.25 84 GLN A N 1
ATOM 669 C CA . GLN A 1 84 ? -4.974 -6.347 11.581 1.00 91.25 84 GLN A CA 1
ATOM 670 C C . GLN A 1 84 ? -5.810 -5.474 10.638 1.00 91.25 84 GLN A C 1
ATOM 672 O O . GLN A 1 84 ? -5.870 -4.259 10.799 1.00 91.25 84 GLN A O 1
ATOM 677 N N . GLY A 1 85 ? -6.447 -6.090 9.639 1.00 91.62 85 GLY A N 1
ATOM 678 C CA . GLY A 1 85 ? -7.248 -5.357 8.649 1.00 91.62 85 GLY A CA 1
ATOM 679 C C . GLY A 1 85 ? -6.423 -4.576 7.619 1.00 91.62 85 GLY A C 1
ATOM 680 O O . GLY A 1 85 ? -6.999 -3.839 6.822 1.00 91.62 85 GLY A O 1
ATOM 681 N N . VAL A 1 86 ? -5.098 -4.758 7.604 1.00 95.44 86 VAL A N 1
ATOM 682 C CA . VAL A 1 86 ? -4.185 -4.162 6.622 1.00 95.44 86 VAL A CA 1
ATOM 683 C C . VAL A 1 86 ? -3.666 -5.229 5.662 1.00 95.44 86 VAL A C 1
ATOM 685 O O . VAL A 1 86 ? -3.192 -6.281 6.087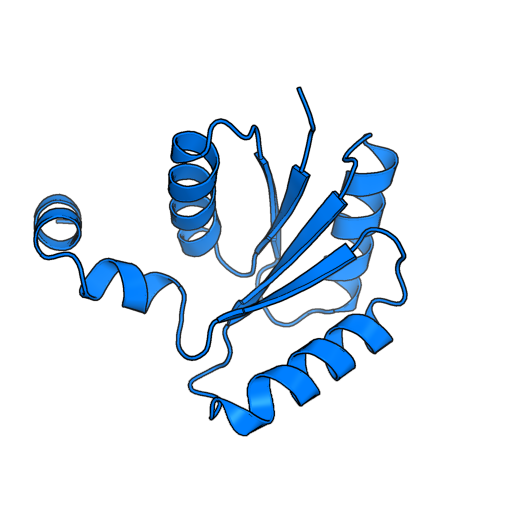 1.00 95.44 86 VAL A O 1
ATOM 688 N N . GLU A 1 87 ? -3.738 -4.936 4.368 1.00 95.44 87 GLU A N 1
ATOM 689 C CA . GLU A 1 87 ? -3.087 -5.683 3.293 1.00 95.44 87 GLU A CA 1
ATOM 690 C C . GLU A 1 87 ? -1.923 -4.876 2.736 1.00 95.44 87 GLU A C 1
ATOM 692 O O . GLU A 1 87 ? -2.010 -3.652 2.651 1.00 95.44 87 GLU A O 1
ATOM 697 N N . VAL A 1 88 ? -0.862 -5.559 2.319 1.00 93.94 88 VAL A N 1
ATOM 698 C CA . VAL A 1 88 ? 0.264 -4.931 1.627 1.00 93.94 88 VAL A CA 1
ATOM 699 C C . VAL A 1 88 ? 0.266 -5.414 0.181 1.00 93.94 88 VAL A C 1
ATOM 701 O O . VAL A 1 88 ? 0.274 -6.615 -0.077 1.00 93.94 88 VAL A O 1
ATOM 704 N N . CYS A 1 89 ? 0.243 -4.471 -0.751 1.00 92.19 89 CYS A N 1
ATOM 705 C CA . CYS A 1 89 ? 0.357 -4.691 -2.182 1.00 92.19 89 CYS A CA 1
ATOM 706 C C . CYS A 1 89 ? 1.701 -4.120 -2.633 1.00 92.19 89 CYS A C 1
ATOM 708 O O . CYS A 1 89 ? 1.905 -2.912 -2.548 1.00 92.19 89 CYS A O 1
ATOM 710 N N . VAL A 1 90 ? 2.606 -4.987 -3.078 1.00 90.19 90 VAL A N 1
ATOM 711 C CA . V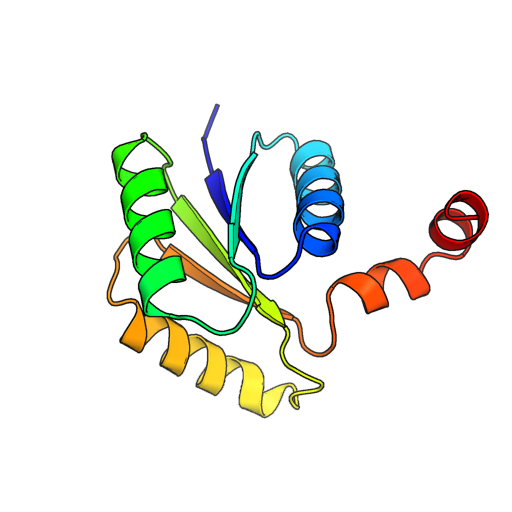AL A 1 90 ? 3.891 -4.575 -3.652 1.00 90.19 90 VAL A CA 1
ATOM 712 C C . VAL A 1 90 ? 3.759 -4.644 -5.168 1.00 90.19 90 VAL A C 1
ATOM 714 O O . VAL A 1 90 ? 3.375 -5.682 -5.711 1.00 90.19 90 VAL A O 1
ATOM 717 N N . VAL A 1 91 ? 4.008 -3.526 -5.834 1.00 86.56 91 VAL A N 1
ATOM 718 C CA . VAL A 1 91 ? 3.970 -3.386 -7.289 1.00 86.56 91 VAL A CA 1
ATOM 719 C C . VAL A 1 91 ? 5.377 -3.638 -7.798 1.00 86.56 91 VAL A C 1
ATOM 721 O O . VAL A 1 91 ? 6.289 -2.955 -7.380 1.00 86.56 91 VAL A O 1
ATOM 724 N N . VAL A 1 92 ? 5.559 -4.654 -8.640 1.00 79.81 92 VAL A N 1
ATOM 725 C CA . VAL A 1 92 ? 6.880 -5.197 -9.023 1.00 79.81 92 VAL A CA 1
ATOM 726 C C . VAL A 1 92 ? 7.848 -4.115 -9.519 1.00 79.81 92 VAL A C 1
ATOM 728 O O . VAL A 1 92 ? 8.966 -4.015 -9.017 1.00 79.81 92 VAL A O 1
ATOM 731 N N . ASP A 1 93 ? 7.385 -3.286 -10.454 1.00 77.56 93 ASP A N 1
ATOM 732 C CA . ASP A 1 93 ? 8.133 -2.153 -10.997 1.00 77.56 93 ASP A CA 1
ATOM 733 C C . ASP A 1 93 ? 7.772 -0.871 -10.218 1.00 77.56 93 ASP A C 1
ATOM 735 O O . ASP A 1 93 ? 8.130 -0.726 -9.051 1.00 77.56 93 ASP A O 1
ATOM 739 N N . GLU A 1 94 ? 7.004 0.016 -10.850 1.00 76.75 94 GLU A N 1
ATOM 740 C CA . GLU A 1 94 ? 6.393 1.221 -10.283 1.00 76.75 94 GLU A CA 1
ATOM 741 C C . GLU A 1 94 ? 4.958 1.325 -10.817 1.00 76.75 94 GLU A C 1
ATOM 743 O O . GLU A 1 94 ? 4.659 0.874 -11.933 1.00 76.75 94 GLU A O 1
ATOM 748 N N . ILE A 1 95 ? 4.048 1.922 -10.048 1.00 75.50 95 ILE A N 1
ATOM 749 C CA . ILE A 1 95 ? 2.648 2.088 -10.474 1.00 75.50 95 ILE A CA 1
ATOM 750 C C . ILE A 1 95 ? 2.552 2.924 -11.761 1.00 75.50 95 ILE A C 1
ATOM 752 O O . ILE A 1 95 ? 1.701 2.643 -12.613 1.00 75.50 95 ILE A O 1
ATOM 756 N N . GLU A 1 96 ? 3.429 3.913 -11.965 1.00 69.56 96 GLU A N 1
ATOM 757 C CA . GLU A 1 96 ? 3.455 4.702 -13.201 1.00 69.56 96 GLU A CA 1
ATOM 758 C C . GLU A 1 96 ? 3.813 3.875 -14.439 1.00 69.56 96 GLU A C 1
ATOM 760 O O . GLU A 1 96 ? 3.328 4.180 -15.533 1.00 69.56 96 GLU A O 1
ATOM 765 N N . ALA A 1 97 ? 4.594 2.800 -14.296 1.00 72.12 97 ALA A N 1
ATOM 766 C CA . ALA A 1 97 ? 4.945 1.938 -15.423 1.00 72.12 97 ALA A CA 1
ATOM 767 C C . ALA A 1 97 ? 3.700 1.283 -16.046 1.00 72.12 97 ALA A C 1
ATOM 769 O O . ALA A 1 97 ? 3.652 1.051 -17.256 1.00 72.12 97 ALA A O 1
ATOM 770 N N . TRP A 1 98 ? 2.641 1.061 -15.259 1.00 72.62 98 TRP A N 1
ATOM 771 C CA . TRP A 1 98 ? 1.375 0.529 -15.770 1.00 72.62 98 TRP A CA 1
ATOM 772 C C . TRP A 1 98 ? 0.657 1.519 -16.689 1.00 72.62 98 TRP A C 1
ATOM 774 O O . TRP A 1 98 ? -0.018 1.099 -17.629 1.00 72.62 98 TRP A O 1
ATOM 784 N N . LEU A 1 99 ? 0.819 2.828 -16.462 1.00 64.94 99 LEU A N 1
ATOM 785 C CA . LEU A 1 99 ? 0.293 3.854 -17.367 1.00 64.94 99 LEU A CA 1
ATOM 786 C C . LEU A 1 99 ? 1.064 3.900 -18.685 1.00 64.94 99 LEU A C 1
ATOM 788 O O . LEU A 1 99 ? 0.472 4.188 -19.723 1.00 64.94 99 LEU A O 1
ATOM 792 N N . LEU A 1 100 ? 2.366 3.601 -18.661 1.00 64.94 100 LEU A N 1
ATOM 793 C CA . LEU A 1 100 ? 3.193 3.581 -19.869 1.00 64.94 100 LEU A CA 1
ATOM 794 C C . LEU A 1 100 ? 2.844 2.422 -20.814 1.00 64.94 100 LEU A C 1
ATOM 796 O O . LEU A 1 100 ? 3.182 2.466 -21.994 1.00 64.94 100 LEU A O 1
ATOM 800 N N . ALA A 1 101 ? 2.131 1.410 -20.320 1.00 65.88 101 ALA A N 1
ATOM 801 C CA . ALA A 1 101 ? 1.594 0.334 -21.143 1.00 65.88 101 ALA A CA 1
ATOM 802 C C . ALA A 1 101 ? 0.289 0.715 -21.880 1.00 65.88 101 ALA A C 1
ATOM 804 O O . ALA A 1 101 ? -0.153 -0.038 -22.749 1.00 65.88 101 ALA A O 1
ATOM 805 N N . ASP A 1 102 ? -0.330 1.863 -21.568 1.00 65.44 102 ASP A N 1
ATOM 806 C CA . ASP A 1 102 ? -1.544 2.353 -22.231 1.00 65.44 102 ASP A CA 1
ATOM 807 C C . ASP A 1 102 ? -1.237 3.593 -23.088 1.00 65.44 102 ASP A C 1
ATOM 809 O O . ASP A 1 102 ? -1.204 4.733 -22.614 1.00 65.44 102 ASP A O 1
ATOM 813 N N . GLU A 1 103 ? -1.063 3.375 -24.395 1.00 62.88 103 GLU A N 1
ATOM 814 C CA . GLU A 1 103 ? -0.810 4.438 -25.379 1.00 62.88 103 GLU A CA 1
ATOM 815 C C . GLU A 1 103 ? -1.856 5.568 -25.328 1.00 62.88 103 GLU A C 1
ATOM 817 O O . GLU A 1 103 ? -1.522 6.737 -25.547 1.00 62.88 103 GLU A O 1
ATOM 822 N N . LYS A 1 104 ? -3.124 5.263 -25.004 1.00 63.56 104 LYS A N 1
ATOM 823 C CA . LYS A 1 104 ? -4.166 6.293 -24.883 1.00 63.56 104 LYS A CA 1
ATOM 824 C C . LYS A 1 104 ? -3.978 7.123 -23.622 1.00 63.56 104 LYS A C 1
ATOM 826 O O . LYS A 1 104 ? -4.205 8.333 -23.673 1.00 63.56 104 LYS A O 1
ATOM 831 N N . ALA A 1 105 ? -3.575 6.511 -22.512 1.00 61.56 105 ALA A N 1
ATOM 832 C CA . ALA A 1 105 ? -3.276 7.239 -21.282 1.00 61.56 105 ALA A CA 1
ATOM 833 C C . ALA A 1 105 ? -2.084 8.188 -21.487 1.00 61.56 105 ALA A C 1
ATOM 835 O O . ALA A 1 105 ? -2.194 9.370 -21.162 1.00 61.56 105 ALA A O 1
ATOM 836 N N . ILE A 1 106 ? -1.011 7.712 -22.134 1.00 62.44 106 ILE A N 1
ATOM 837 C CA . ILE A 1 106 ? 0.162 8.529 -22.488 1.00 62.44 106 ILE A CA 1
ATOM 838 C C . ILE A 1 106 ? -0.240 9.724 -23.362 1.00 62.44 106 ILE A C 1
ATOM 840 O O . ILE A 1 106 ? 0.164 10.854 -23.092 1.00 62.44 106 ILE A O 1
ATOM 844 N N . SER A 1 107 ? -1.074 9.499 -24.384 1.00 63.34 107 SER A N 1
ATOM 845 C CA . SER A 1 107 ? -1.474 10.555 -25.328 1.00 63.34 107 SER A CA 1
ATOM 846 C C . SER A 1 107 ? -2.258 11.717 -24.697 1.00 63.34 107 SER A C 1
ATOM 848 O O . SER A 1 107 ? -2.303 12.795 -25.279 1.00 63.34 107 SER A O 1
ATOM 850 N N . ASN A 1 108 ? -2.852 11.515 -23.515 1.00 58.28 108 ASN A N 1
ATOM 851 C CA . ASN A 1 108 ? -3.632 12.527 -22.791 1.00 58.28 108 ASN A CA 1
ATOM 852 C C . ASN A 1 108 ? -2.875 13.146 -21.600 1.00 58.28 108 ASN A C 1
ATOM 854 O O . ASN A 1 108 ? -3.455 13.942 -20.862 1.00 58.28 108 ASN A O 1
ATOM 858 N N . TYR A 1 109 ? -1.615 12.757 -21.374 1.00 57.69 109 TYR A N 1
ATOM 859 C CA . TYR A 1 109 ? -0.795 13.235 -20.255 1.00 57.69 109 TYR A CA 1
ATOM 860 C C . TYR A 1 109 ? 0.037 14.491 -20.599 1.00 57.69 109 TYR A C 1
ATOM 862 O O . TYR A 1 109 ? 0.641 15.080 -19.702 1.00 57.69 109 TYR A O 1
ATOM 870 N N . VAL A 1 110 ? 0.069 14.896 -21.879 1.00 48.53 110 VAL A N 1
ATOM 871 C CA . VAL A 1 110 ? 0.829 16.048 -22.414 1.00 48.53 110 VAL A CA 1
ATOM 872 C C . VAL A 1 110 ? -0.046 17.289 -22.559 1.00 48.53 110 VAL A C 1
ATOM 874 O O . VAL A 1 110 ? -1.176 17.151 -23.078 1.00 48.53 110 VAL A O 1
#